Protein AF-L8G282-F1 (afdb_monomer_lite)

Foldseek 3Di:
DDDDDAWDKDKDWDDDDPDPPPPPPPPDDDCPPLAWAWPDKTKMWMFTDQAFHPVCVPPPVPPRDGPVVWWDPVQRDIDIKMKIKTFFWADWLDDDDDPPPRQWTFGIKIFIPWQNGDDPNGTDDPVVDVPPCVQSRQAGIEGDHTDDPVRNPDDGSPPPVVDDRHGYYYDD

Organism: Pseudogymnoascus destructans (strain ATCC MYA-4855 / 20631-21) (NCBI:txid658429)

Radius of gyration: 18.11 Å; chains: 1; bounding box: 53×32×44 Å

Structure (mmCIF, N/CA/C/O backbone):
data_AF-L8G282-F1
#
_entry.id   AF-L8G282-F1
#
loop_
_atom_site.group_PDB
_atom_site.id
_atom_site.type_symbol
_atom_site.label_atom_id
_atom_site.label_alt_id
_atom_site.label_comp_id
_atom_site.label_asym_id
_atom_site.label_entity_id
_atom_site.label_seq_id
_atom_site.pdbx_PDB_ins_code
_atom_site.Cartn_x
_atom_site.Cartn_y
_atom_site.Cartn_z
_atom_site.occupancy
_atom_site.B_iso_or_equiv
_atom_site.auth_seq_id
_atom_site.auth_comp_id
_atom_site.auth_asym_id
_atom_site.auth_atom_id
_atom_site.pdbx_PDB_model_num
ATOM 1 N N . MET A 1 1 ? 20.788 -12.982 4.058 1.00 40.53 1 MET A N 1
ATOM 2 C CA . MET A 1 1 ? 21.069 -11.788 3.235 1.00 40.53 1 MET A CA 1
ATOM 3 C C . MET A 1 1 ? 19.767 -11.009 3.184 1.00 40.53 1 MET A C 1
ATOM 5 O O . MET A 1 1 ? 18.770 -11.589 2.780 1.00 40.53 1 MET A O 1
ATOM 9 N N . THR A 1 2 ? 19.719 -9.799 3.739 1.00 43.56 2 THR A N 1
ATOM 10 C CA . THR A 1 2 ? 18.477 -9.010 3.817 1.00 43.56 2 THR A CA 1
ATOM 11 C C . THR A 1 2 ? 18.363 -8.185 2.546 1.00 43.56 2 THR A C 1
ATOM 13 O O . THR A 1 2 ? 19.198 -7.314 2.315 1.00 43.56 2 THR A O 1
ATOM 16 N N . TYR A 1 3 ? 17.369 -8.474 1.712 1.00 48.69 3 TYR A N 1
ATOM 17 C CA . TYR A 1 3 ? 17.106 -7.693 0.508 1.00 48.69 3 TYR A CA 1
ATOM 18 C C . TYR A 1 3 ? 16.217 -6.510 0.894 1.00 48.69 3 TYR A C 1
ATOM 20 O O . TYR A 1 3 ? 15.150 -6.681 1.478 1.00 48.69 3 TYR A O 1
ATOM 28 N N . ILE A 1 4 ? 16.695 -5.294 0.635 1.00 55.78 4 ILE A N 1
ATOM 29 C CA . ILE A 1 4 ? 15.936 -4.065 0.871 1.00 55.78 4 ILE A CA 1
ATOM 30 C C . ILE A 1 4 ? 15.401 -3.608 -0.480 1.00 55.78 4 ILE A C 1
ATOM 32 O O . ILE A 1 4 ? 16.186 -3.295 -1.374 1.00 55.78 4 ILE A O 1
ATOM 36 N N . PHE A 1 5 ? 14.077 -3.555 -0.615 1.00 60.75 5 PHE A N 1
ATOM 37 C CA . PHE A 1 5 ? 13.425 -2.934 -1.760 1.00 60.75 5 PHE A CA 1
ATOM 38 C C . PHE A 1 5 ? 13.080 -1.493 -1.396 1.00 60.75 5 PHE A C 1
ATOM 40 O O . PHE A 1 5 ? 12.243 -1.241 -0.528 1.00 60.75 5 PHE A O 1
ATOM 47 N N . ALA A 1 6 ? 13.748 -0.539 -2.030 1.00 68.44 6 ALA A N 1
ATOM 48 C CA . ALA A 1 6 ? 13.459 0.873 -1.861 1.00 68.44 6 ALA A CA 1
ATOM 49 C C . ALA A 1 6 ? 13.284 1.487 -3.240 1.00 68.44 6 ALA A C 1
ATOM 51 O O . ALA A 1 6 ? 14.101 1.258 -4.125 1.00 68.44 6 ALA A O 1
ATOM 52 N N . VAL A 1 7 ? 12.229 2.278 -3.406 1.00 74.38 7 VAL A N 1
ATOM 53 C CA . VAL A 1 7 ? 11.901 2.922 -4.676 1.00 74.38 7 VAL A CA 1
ATOM 54 C C . VAL A 1 7 ? 11.513 4.369 -4.436 1.00 74.38 7 VAL A C 1
ATOM 56 O O . VAL A 1 7 ? 10.903 4.700 -3.420 1.00 74.38 7 VAL A O 1
ATOM 59 N N . ASN A 1 8 ? 11.844 5.228 -5.394 1.00 81.44 8 ASN A N 1
ATOM 60 C CA . ASN A 1 8 ? 11.189 6.520 -5.516 1.00 81.44 8 ASN A CA 1
ATOM 61 C C . ASN A 1 8 ? 9.900 6.303 -6.317 1.00 81.44 8 ASN A C 1
ATOM 63 O O . ASN A 1 8 ? 9.907 5.592 -7.325 1.00 81.44 8 ASN A O 1
ATOM 67 N N . LEU A 1 9 ? 8.800 6.900 -5.868 1.00 85.88 9 LEU A N 1
ATOM 68 C CA . LEU A 1 9 ? 7.508 6.801 -6.536 1.00 85.88 9 LEU A CA 1
ATOM 69 C C . LEU A 1 9 ? 6.873 8.179 -6.667 1.00 85.88 9 LEU A C 1
ATOM 71 O O . LEU A 1 9 ? 6.949 9.006 -5.759 1.00 85.88 9 LEU A O 1
ATOM 75 N N . GLU A 1 10 ? 6.224 8.390 -7.800 1.00 90.00 10 GLU A N 1
ATOM 76 C CA . GLU A 1 10 ? 5.350 9.522 -8.057 1.00 90.00 10 GLU A CA 1
ATOM 77 C C . GLU A 1 10 ? 3.908 9.035 -7.989 1.00 90.00 10 GLU A C 1
ATOM 79 O O . GLU A 1 10 ? 3.587 7.932 -8.438 1.00 90.00 10 GLU A O 1
ATOM 84 N N . TRP A 1 11 ? 3.032 9.846 -7.405 1.00 90.56 11 TRP A N 1
ATOM 85 C CA . TRP A 1 11 ? 1.621 9.512 -7.312 1.00 90.56 11 TRP A CA 1
ATOM 86 C C . TRP A 1 11 ? 0.746 10.748 -7.465 1.00 90.56 11 TRP A C 1
ATOM 88 O O . TRP A 1 11 ? 1.137 11.862 -7.114 1.00 90.56 11 TRP A O 1
ATOM 98 N N . LYS A 1 12 ? -0.469 10.538 -7.967 1.00 91.88 12 LYS A N 1
ATOM 99 C CA . LYS A 1 12 ? -1.521 11.558 -7.997 1.00 91.88 12 LYS A CA 1
ATOM 100 C C . LYS A 1 12 ? -2.879 10.926 -7.732 1.00 91.88 12 LYS A C 1
ATOM 102 O O . LYS A 1 12 ? -3.123 9.778 -8.110 1.00 91.88 12 LYS A O 1
ATOM 107 N N . SER A 1 13 ? -3.767 11.682 -7.096 1.00 89.75 13 SER A N 1
ATOM 108 C CA . SER A 1 13 ? -5.169 11.298 -6.995 1.00 89.75 13 SER A CA 1
ATOM 109 C C . SER A 1 13 ? -5.907 11.643 -8.286 1.00 89.75 13 SER A C 1
ATOM 111 O O . SER A 1 13 ? -5.644 12.660 -8.930 1.00 89.75 13 SER A O 1
ATOM 113 N N . ILE A 1 14 ? -6.840 10.780 -8.667 1.00 88.69 14 ILE A N 1
ATOM 114 C CA . ILE A 1 14 ? -7.712 10.976 -9.822 1.00 88.69 14 ILE A CA 1
ATOM 115 C C . ILE A 1 14 ? -9.125 11.176 -9.285 1.00 88.69 14 ILE A C 1
ATOM 117 O O . ILE A 1 14 ? -9.520 10.457 -8.358 1.00 88.69 14 ILE A O 1
ATOM 121 N N . PRO A 1 15 ? -9.904 12.123 -9.839 1.00 81.00 15 PRO A N 1
ATOM 122 C CA . PRO A 1 15 ? -11.303 12.264 -9.477 1.00 81.00 15 PRO A CA 1
ATOM 123 C C . PRO A 1 15 ? -12.019 10.920 -9.611 1.00 81.00 15 PRO A C 1
ATOM 125 O O . PRO A 1 15 ? -11.912 10.248 -10.640 1.00 81.00 15 PRO A O 1
ATOM 128 N N . LEU A 1 16 ? -12.755 10.521 -8.575 1.00 69.69 16 LEU A N 1
ATOM 129 C CA . LEU A 1 16 ? -13.708 9.436 -8.747 1.00 69.69 16 LEU A CA 1
ATOM 130 C C . LEU A 1 16 ? -14.750 9.902 -9.775 1.00 69.69 16 LEU A C 1
ATOM 132 O O . LEU A 1 16 ? -15.161 11.070 -9.723 1.00 69.69 16 LEU A O 1
ATOM 136 N N . PRO A 1 17 ? -15.194 9.027 -10.697 1.00 68.00 17 PRO A N 1
ATOM 137 C CA . PRO A 1 17 ? -16.413 9.291 -11.444 1.00 68.00 17 PRO A CA 1
ATOM 138 C C . PRO A 1 17 ? -17.484 9.698 -10.434 1.00 68.00 17 PRO A C 1
ATOM 140 O O . PRO A 1 17 ? -17.604 9.049 -9.392 1.00 68.00 17 PRO A O 1
ATOM 143 N N . LYS A 1 18 ? -18.198 10.800 -10.690 1.00 55.81 18 LYS A N 1
ATOM 144 C CA . LYS A 1 18 ? -19.299 11.225 -9.823 1.00 55.81 18 LYS A CA 1
ATOM 145 C C . LYS A 1 18 ? -20.312 10.082 -9.791 1.00 55.81 18 LYS A C 1
ATOM 147 O O . LYS A 1 18 ? -21.035 9.877 -10.757 1.00 55.81 18 LYS A O 1
ATOM 152 N N . SER A 1 19 ? -20.283 9.299 -8.721 1.00 51.88 19 SER A N 1
ATOM 153 C CA . SER A 1 19 ? -21.377 8.410 -8.376 1.00 51.88 19 SER A CA 1
ATOM 154 C C . SER A 1 19 ? -22.467 9.297 -7.791 1.00 51.88 19 SER A C 1
ATOM 156 O O . SER A 1 19 ? -22.182 10.083 -6.887 1.00 51.88 19 SER A O 1
ATOM 158 N N . ASP A 1 20 ? -23.690 9.184 -8.302 1.00 47.22 20 ASP A N 1
ATOM 159 C CA . ASP A 1 20 ? -24.880 9.838 -7.740 1.00 47.22 20 ASP A CA 1
ATOM 160 C C . ASP A 1 20 ? -25.283 9.259 -6.368 1.00 47.22 20 ASP A C 1
ATOM 162 O O . ASP A 1 20 ? -26.288 9.659 -5.781 1.00 47.22 20 ASP A O 1
ATOM 166 N N . GLU A 1 21 ? -24.497 8.340 -5.806 1.00 45.12 21 GLU A N 1
ATOM 167 C CA . GLU A 1 21 ? -24.637 7.942 -4.413 1.00 45.12 21 GLU A CA 1
ATOM 168 C C . GLU A 1 21 ? -23.992 8.999 -3.521 1.00 45.12 21 GLU A C 1
ATOM 170 O O . GLU A 1 21 ? -22.772 9.061 -3.343 1.00 45.12 21 GLU A O 1
ATOM 175 N N . ALA A 1 22 ? -24.864 9.850 -2.982 1.00 40.06 22 ALA A N 1
ATOM 176 C CA . ALA A 1 22 ? -24.599 10.709 -1.848 1.00 40.06 22 ALA A CA 1
ATOM 177 C C . ALA A 1 22 ? -23.653 10.004 -0.868 1.00 40.06 22 ALA A C 1
ATOM 179 O O . ALA A 1 22 ? -23.977 8.960 -0.302 1.00 40.06 22 ALA A O 1
ATOM 180 N N . ILE A 1 23 ? -22.474 10.593 -0.675 1.00 43.56 23 ILE A N 1
ATOM 181 C CA . ILE A 1 23 ? -21.641 10.310 0.485 1.00 43.56 23 ILE A CA 1
ATOM 182 C C . ILE A 1 23 ? -22.519 10.696 1.670 1.00 43.56 23 ILE A C 1
ATOM 184 O O . ILE A 1 23 ? -22.641 11.880 1.985 1.00 43.56 23 ILE A O 1
ATOM 188 N N . GLU A 1 24 ? -23.196 9.713 2.267 1.00 40.16 24 GLU A N 1
ATOM 189 C CA . GLU A 1 24 ? -23.780 9.875 3.585 1.00 40.16 24 GLU A CA 1
ATOM 190 C C . GLU A 1 24 ? -22.645 10.375 4.464 1.00 40.16 24 GLU A C 1
ATOM 192 O O . GLU A 1 24 ? -21.644 9.692 4.701 1.00 40.16 24 GLU A O 1
ATOM 197 N N . THR A 1 25 ? -22.775 11.642 4.845 1.00 38.97 25 THR A N 1
ATOM 198 C CA . THR A 1 25 ? -21.984 12.311 5.857 1.00 38.97 25 THR A CA 1
ATOM 199 C C . THR A 1 25 ? -21.751 11.297 6.960 1.00 38.97 25 THR A C 1
ATOM 201 O O . THR A 1 25 ? -22.718 10.790 7.526 1.00 38.97 25 THR A O 1
ATOM 204 N N . ALA A 1 26 ? -20.487 10.945 7.200 1.00 43.03 26 ALA A N 1
ATOM 205 C CA . ALA A 1 26 ? -20.099 9.987 8.220 1.00 43.03 26 ALA A CA 1
ATOM 206 C C . ALA A 1 26 ? -20.482 10.551 9.594 1.00 43.03 26 ALA A C 1
ATOM 208 O O . ALA A 1 26 ? -19.663 11.137 10.302 1.00 43.03 26 ALA A O 1
ATOM 209 N N . GLU A 1 27 ? -21.756 10.405 9.951 1.00 38.62 27 GLU A N 1
ATOM 210 C CA . GLU A 1 27 ? -22.241 10.610 11.291 1.00 38.62 27 GLU A CA 1
ATOM 211 C C . GLU A 1 27 ? -21.516 9.619 12.185 1.00 38.62 27 GLU A C 1
ATOM 213 O O . GLU A 1 27 ? -21.452 8.408 11.956 1.00 38.62 27 GLU A O 1
ATOM 218 N N . THR A 1 28 ? -20.932 10.200 13.215 1.00 48.88 28 THR A N 1
ATOM 219 C CA . THR A 1 28 ? -20.280 9.598 14.358 1.00 48.88 28 THR A CA 1
ATOM 220 C C . THR A 1 28 ? -21.137 8.471 14.947 1.00 48.88 28 THR A C 1
ATOM 222 O O . THR A 1 28 ? -21.910 8.680 15.876 1.00 48.88 28 THR A O 1
ATOM 225 N N . LYS A 1 29 ? -20.991 7.243 14.447 1.00 40.28 29 LYS A N 1
ATOM 226 C CA . LYS A 1 29 ? -21.443 6.038 15.147 1.00 40.28 29 LYS A CA 1
ATOM 227 C C . LYS A 1 29 ? -20.248 5.148 15.414 1.00 40.28 29 LYS A C 1
ATOM 229 O O . LYS A 1 29 ? -19.710 4.483 14.534 1.00 40.28 29 LYS A O 1
ATOM 234 N N . THR A 1 30 ? -19.842 5.191 16.676 1.00 43.38 30 THR A N 1
ATOM 235 C CA . THR A 1 30 ? -19.060 4.183 17.384 1.00 43.38 30 THR A CA 1
ATOM 236 C C . THR A 1 30 ? -19.323 2.804 16.780 1.00 43.38 30 THR A C 1
ATOM 238 O O . THR A 1 30 ? -20.460 2.333 16.774 1.00 43.38 30 THR A O 1
ATOM 241 N N . THR A 1 31 ? -18.287 2.175 16.228 1.00 48.22 31 THR A N 1
ATOM 242 C CA . THR A 1 31 ? -18.352 0.854 15.597 1.00 48.22 31 THR A CA 1
ATOM 243 C C . THR A 1 31 ? -18.662 -0.214 16.648 1.00 48.22 31 THR A C 1
ATOM 245 O O . THR A 1 31 ? -17.778 -0.867 17.189 1.00 48.22 31 THR A O 1
ATOM 248 N N . ALA A 1 32 ? -19.951 -0.407 16.933 1.00 51.97 32 ALA A N 1
ATOM 249 C CA . ALA A 1 32 ? -20.452 -1.421 17.861 1.00 51.97 32 ALA A CA 1
ATOM 250 C C . ALA A 1 32 ? -20.311 -2.867 17.331 1.00 51.97 32 ALA A C 1
ATOM 252 O O . ALA A 1 32 ? -20.492 -3.810 18.0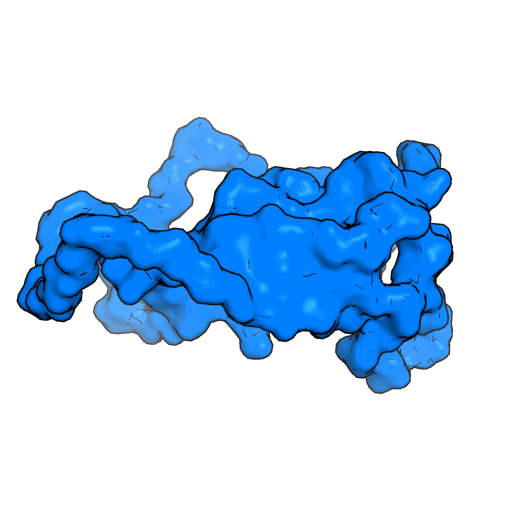91 1.00 51.97 32 ALA A O 1
ATOM 253 N N . ASN A 1 33 ? -19.943 -3.060 16.056 1.00 57.38 33 ASN A N 1
ATOM 254 C CA . ASN A 1 33 ? -19.987 -4.369 15.384 1.00 57.38 33 ASN A CA 1
ATOM 255 C C . ASN A 1 33 ? -18.614 -4.955 15.000 1.00 57.38 33 ASN A C 1
ATOM 257 O O . ASN A 1 33 ? -18.550 -5.843 14.154 1.00 57.38 33 ASN A O 1
ATOM 261 N N . GLY A 1 34 ? -17.506 -4.456 15.561 1.00 70.88 34 GLY A N 1
ATOM 262 C CA . GLY A 1 34 ? -16.169 -5.026 15.315 1.00 70.88 34 GLY A CA 1
ATOM 263 C C . GLY A 1 34 ? -15.645 -4.894 13.875 1.00 70.88 34 GLY A C 1
ATOM 264 O O . GLY A 1 34 ? -14.623 -5.490 13.550 1.00 70.88 34 GLY A O 1
ATOM 265 N N . LYS A 1 35 ? -16.318 -4.118 13.016 1.00 81.75 35 LYS A N 1
ATOM 266 C CA . LYS A 1 35 ? -15.893 -3.838 11.638 1.00 81.75 35 LYS A CA 1
ATOM 267 C C . LYS A 1 35 ? -15.148 -2.499 11.544 1.00 81.75 35 LYS A C 1
ATOM 269 O O . LYS A 1 35 ? -15.497 -1.576 12.288 1.00 81.75 35 LYS A O 1
ATOM 274 N N . PRO A 1 36 ? -14.179 -2.363 10.621 1.00 88.94 36 PRO A N 1
ATOM 275 C CA . PRO A 1 36 ? -13.550 -1.082 10.311 1.00 88.94 36 PRO A CA 1
ATOM 276 C C . PRO A 1 36 ? -14.553 -0.026 9.834 1.00 88.94 36 PRO A C 1
ATOM 278 O O . PRO A 1 36 ? -15.521 -0.338 9.141 1.00 88.94 36 PRO A O 1
ATOM 281 N N . GLN A 1 37 ? -14.299 1.235 10.177 1.00 91.62 37 GLN A N 1
ATOM 282 C CA . GLN A 1 37 ? -15.039 2.384 9.664 1.00 91.62 37 GLN A CA 1
ATOM 283 C C . GLN A 1 37 ? -14.402 2.856 8.353 1.00 91.62 37 GLN A C 1
ATOM 285 O O . GLN A 1 37 ? -13.248 3.285 8.355 1.00 91.62 37 GLN A O 1
ATOM 290 N N . LEU A 1 38 ? -15.152 2.839 7.250 1.00 92.81 38 LEU A N 1
ATOM 291 C CA . LEU A 1 38 ? -14.712 3.436 5.988 1.00 92.81 38 LEU A CA 1
ATOM 292 C C . LEU A 1 38 ? -14.713 4.967 6.114 1.00 92.81 38 LEU A C 1
ATOM 294 O O . LEU A 1 38 ? -15.747 5.566 6.400 1.00 92.81 38 LEU A O 1
ATOM 298 N N . LEU A 1 39 ? -13.555 5.594 5.912 1.00 92.38 39 LEU A N 1
ATOM 299 C CA . LEU A 1 39 ? -13.403 7.053 5.893 1.00 92.38 39 LEU A CA 1
ATOM 300 C C . LEU A 1 39 ? -13.540 7.631 4.481 1.00 92.38 39 LEU A C 1
ATOM 302 O O . LEU A 1 39 ? -13.897 8.794 4.325 1.00 92.38 39 LEU A O 1
ATOM 306 N N . GLY A 1 40 ? -13.242 6.833 3.456 1.00 90.56 40 GLY A N 1
ATOM 307 C CA . GLY A 1 40 ? -13.367 7.241 2.063 1.00 90.56 40 GLY A CA 1
ATOM 308 C C . GLY A 1 40 ? -12.656 6.293 1.106 1.00 90.56 40 GLY A C 1
ATOM 309 O O . GLY A 1 40 ? -12.009 5.329 1.520 1.00 90.56 40 GLY A O 1
ATOM 310 N N . LYS A 1 41 ? -12.773 6.588 -0.188 1.00 92.75 41 LYS A N 1
ATOM 311 C CA . LYS A 1 41 ? -12.059 5.904 -1.269 1.00 92.75 41 LYS A CA 1
ATOM 312 C C . LYS A 1 41 ? -11.358 6.933 -2.142 1.00 92.75 41 LYS A C 1
ATOM 314 O O . LYS A 1 41 ? -11.882 8.026 -2.346 1.00 92.75 41 LYS A O 1
ATOM 319 N N . LEU A 1 42 ? -10.200 6.569 -2.673 1.00 91.31 42 LEU A N 1
ATOM 320 C CA . LEU A 1 42 ? -9.476 7.369 -3.649 1.00 91.31 42 LEU A CA 1
ATOM 321 C C . LEU A 1 42 ? -9.001 6.506 -4.811 1.00 91.31 42 LEU A C 1
ATOM 323 O O . LEU A 1 42 ? -8.640 5.345 -4.626 1.00 91.31 42 LEU A O 1
ATOM 327 N N . ASN A 1 43 ? -8.970 7.103 -5.998 1.00 93.38 43 ASN A N 1
ATOM 328 C CA . ASN A 1 43 ? -8.278 6.536 -7.142 1.00 93.38 43 ASN A CA 1
ATOM 329 C C . ASN A 1 43 ? -6.883 7.150 -7.216 1.00 93.38 43 ASN A C 1
ATOM 331 O O . ASN A 1 43 ? -6.736 8.369 -7.116 1.00 93.38 43 ASN A O 1
ATOM 335 N N . LEU A 1 44 ? -5.873 6.307 -7.373 1.00 93.00 44 LEU A N 1
ATOM 336 C CA . LEU A 1 44 ? -4.469 6.684 -7.432 1.00 93.00 44 LEU A CA 1
ATOM 337 C C . LEU A 1 44 ? -3.880 6.253 -8.765 1.00 93.00 44 LEU A C 1
ATOM 339 O O . LEU A 1 44 ? -4.086 5.123 -9.191 1.00 93.00 44 LEU A O 1
ATOM 343 N N . GLU A 1 45 ? -3.095 7.121 -9.385 1.00 94.44 45 GLU A N 1
ATOM 344 C CA . GLU A 1 45 ? -2.098 6.717 -10.373 1.00 94.44 45 GLU A CA 1
ATOM 345 C C . GLU A 1 45 ? -0.734 6.744 -9.696 1.00 94.44 45 GLU A C 1
ATOM 347 O O . GLU A 1 45 ? -0.381 7.758 -9.093 1.00 94.44 45 GLU A O 1
ATOM 352 N N . ILE A 1 46 ? 0.000 5.634 -9.768 1.00 92.06 46 ILE A N 1
ATOM 353 C CA . ILE A 1 46 ? 1.341 5.493 -9.195 1.00 92.06 46 ILE A CA 1
ATOM 354 C C . ILE A 1 46 ? 2.310 5.098 -10.305 1.00 92.06 46 ILE A C 1
ATOM 356 O O . ILE A 1 46 ? 2.039 4.175 -11.081 1.00 92.06 46 ILE A O 1
ATOM 360 N N . THR A 1 47 ? 3.456 5.767 -10.331 1.00 91.31 47 THR A N 1
ATOM 361 C CA . THR A 1 47 ? 4.555 5.517 -11.263 1.00 91.31 47 THR A CA 1
ATOM 362 C C . THR A 1 47 ? 5.841 5.355 -10.468 1.00 91.31 47 THR A C 1
ATOM 364 O O . THR A 1 47 ? 6.167 6.184 -9.618 1.00 91.31 47 THR A O 1
ATOM 367 N N . LEU A 1 48 ? 6.575 4.272 -10.720 1.00 87.38 48 LEU A N 1
ATOM 368 C CA . LEU A 1 48 ? 7.895 4.079 -10.125 1.00 87.38 48 LEU A CA 1
ATOM 369 C C . LEU A 1 48 ? 8.936 4.870 -10.910 1.00 87.38 48 LEU A C 1
ATOM 371 O O . LEU A 1 48 ? 8.890 4.921 -12.136 1.00 87.38 48 LEU A O 1
ATOM 375 N N . ASN A 1 49 ? 9.893 5.452 -10.200 1.00 84.25 49 ASN A N 1
ATOM 376 C CA . ASN A 1 49 ? 11.020 6.145 -10.801 1.00 84.25 49 ASN A CA 1
ATOM 377 C C . ASN A 1 49 ? 12.230 5.196 -10.886 1.00 84.25 49 ASN A C 1
ATOM 379 O O . ASN A 1 49 ? 12.426 4.321 -10.037 1.00 84.25 49 ASN A O 1
ATOM 383 N N . THR A 1 50 ? 13.044 5.365 -11.921 1.00 80.19 50 THR A N 1
ATOM 384 C CA . THR A 1 50 ? 14.225 4.539 -12.188 1.00 80.19 50 THR A CA 1
ATOM 385 C C . THR A 1 50 ? 15.432 4.887 -11.314 1.00 80.19 50 THR A C 1
ATOM 387 O O . THR A 1 50 ? 16.333 4.063 -11.141 1.00 80.19 50 THR A O 1
ATOM 390 N N . SER A 1 51 ? 15.433 6.083 -10.722 1.00 76.19 51 SER A N 1
ATOM 391 C CA . SER A 1 51 ? 16.493 6.581 -9.844 1.00 76.19 51 SER A CA 1
ATOM 392 C C . SER A 1 51 ? 16.697 5.732 -8.588 1.00 76.19 51 SER A C 1
ATOM 394 O O . SER A 1 51 ? 15.804 5.031 -8.107 1.00 76.19 51 SER A O 1
ATOM 396 N N . VAL A 1 52 ? 17.902 5.837 -8.026 1.00 73.38 52 VAL A N 1
ATOM 397 C CA . VAL A 1 52 ? 18.229 5.294 -6.705 1.00 73.38 52 VAL A CA 1
ATOM 398 C C . VAL A 1 52 ? 17.280 5.890 -5.668 1.00 73.38 52 VAL A C 1
ATOM 400 O O . VAL A 1 52 ? 17.138 7.110 -5.581 1.00 73.38 52 VAL A O 1
ATOM 403 N N . ALA A 1 53 ? 16.664 5.032 -4.854 1.00 73.31 53 ALA A N 1
ATOM 404 C CA . ALA A 1 53 ? 15.779 5.473 -3.787 1.00 73.31 53 ALA A CA 1
ATOM 405 C C . ALA A 1 53 ? 16.481 6.428 -2.817 1.00 73.31 53 ALA A C 1
ATOM 407 O O . ALA A 1 53 ? 17.515 6.098 -2.230 1.00 73.31 53 ALA A O 1
ATOM 408 N N . ASN A 1 54 ? 15.869 7.591 -2.593 1.00 71.44 54 ASN A N 1
ATOM 409 C CA . ASN A 1 54 ? 16.431 8.645 -1.744 1.00 71.44 54 ASN A CA 1
ATOM 410 C C . ASN A 1 54 ? 16.649 8.182 -0.294 1.00 71.44 54 ASN A C 1
ATOM 412 O O . ASN A 1 54 ? 17.496 8.721 0.409 1.00 71.44 54 ASN A O 1
ATOM 416 N N . SER A 1 55 ? 15.907 7.169 0.158 1.00 68.06 55 SER A N 1
ATOM 417 C CA . SER A 1 55 ? 16.032 6.594 1.500 1.00 68.06 55 SER A CA 1
ATOM 418 C C . SER A 1 55 ? 17.311 5.774 1.712 1.00 68.06 55 SER A C 1
ATOM 420 O O . SER A 1 55 ? 17.711 5.576 2.858 1.00 68.06 55 SER A O 1
ATOM 422 N N . LEU A 1 56 ? 17.975 5.313 0.644 1.00 65.06 56 LEU A N 1
ATOM 423 C CA . LEU A 1 56 ? 19.179 4.474 0.736 1.00 65.06 56 LEU A CA 1
ATOM 424 C C . LEU A 1 56 ? 20.490 5.260 0.639 1.00 65.06 56 LEU A C 1
ATOM 426 O O . LEU A 1 56 ? 21.527 4.779 1.098 1.00 65.06 56 LEU A O 1
ATOM 430 N N . THR A 1 57 ? 20.452 6.474 0.088 1.00 62.97 57 THR A N 1
ATOM 431 C CA . THR A 1 57 ? 21.648 7.264 -0.251 1.00 62.97 57 THR A CA 1
ATOM 432 C C . THR A 1 57 ? 22.473 7.704 0.965 1.00 62.97 57 THR A C 1
ATOM 434 O O . THR A 1 57 ? 23.658 7.986 0.814 1.00 62.97 57 THR A O 1
ATOM 437 N N . GLY A 1 58 ? 21.894 7.719 2.173 1.00 60.81 58 GLY A N 1
ATOM 438 C CA . GLY A 1 58 ? 22.596 8.087 3.413 1.00 60.81 58 GLY A CA 1
ATOM 439 C C . GLY A 1 58 ? 23.061 6.920 4.295 1.00 60.81 58 GLY A C 1
ATOM 440 O O . GLY A 1 58 ? 23.906 7.123 5.160 1.00 60.81 58 GLY A O 1
ATOM 441 N N . TRP A 1 59 ? 22.513 5.713 4.112 1.00 57.25 59 TRP A N 1
ATOM 442 C CA . TRP A 1 59 ? 22.709 4.590 5.047 1.00 57.25 59 TRP A CA 1
ATOM 443 C C . TRP A 1 59 ? 23.595 3.480 4.481 1.00 57.25 59 TRP A C 1
ATOM 445 O O . TRP A 1 59 ? 24.254 2.772 5.240 1.00 57.25 59 TRP A O 1
ATOM 455 N N . LEU A 1 60 ? 23.624 3.323 3.156 1.00 60.94 60 LEU A N 1
ATOM 456 C CA . LEU A 1 60 ? 24.342 2.242 2.490 1.00 60.94 60 LEU A CA 1
ATOM 457 C C . LEU A 1 60 ? 25.059 2.769 1.233 1.00 60.94 60 LEU A C 1
ATOM 459 O O . LEU A 1 60 ? 24.583 2.545 0.121 1.00 60.94 60 LEU A O 1
ATOM 463 N N . PRO A 1 61 ? 26.214 3.449 1.373 1.00 56.09 61 PRO A N 1
ATOM 464 C CA . PRO A 1 61 ? 26.907 4.098 0.253 1.00 56.09 61 PRO A CA 1
ATOM 465 C C . PRO A 1 61 ? 27.347 3.131 -0.862 1.00 56.09 61 PRO A C 1
ATOM 467 O O . PRO A 1 61 ? 27.494 3.551 -2.004 1.00 56.09 61 PRO A O 1
ATOM 470 N N . ASN A 1 62 ? 27.488 1.835 -0.557 1.00 56.00 62 ASN A N 1
ATOM 471 C CA . ASN A 1 62 ? 27.867 0.786 -1.516 1.00 56.00 62 ASN A CA 1
ATOM 472 C C . ASN A 1 62 ? 26.680 -0.075 -2.002 1.00 56.00 62 ASN A C 1
ATOM 474 O O . ASN A 1 62 ? 26.887 -1.027 -2.746 1.00 56.00 62 ASN A O 1
ATOM 478 N N . TRP A 1 63 ? 25.450 0.230 -1.571 1.00 58.19 63 TRP A N 1
ATOM 479 C CA . TRP A 1 63 ? 24.216 -0.459 -1.977 1.00 58.19 63 TRP A CA 1
ATOM 480 C C . TRP A 1 63 ? 23.296 0.302 -2.968 1.00 58.19 63 TRP A C 1
ATOM 482 O O . TRP A 1 63 ? 22.213 -0.212 -3.256 1.00 58.19 63 TRP A O 1
ATOM 492 N N . PRO A 1 64 ? 23.612 1.494 -3.525 1.00 58.59 64 PRO A N 1
ATOM 493 C CA . PRO A 1 64 ? 22.661 2.190 -4.384 1.00 58.59 64 PRO A CA 1
ATOM 494 C C . PRO A 1 64 ? 22.703 1.620 -5.808 1.00 58.59 64 PRO A C 1
ATOM 496 O O . PRO A 1 64 ? 23.308 2.198 -6.706 1.00 58.59 64 PRO A O 1
ATOM 499 N N . SER A 1 65 ? 22.055 0.478 -6.032 1.00 63.31 65 SER A N 1
ATOM 500 C CA . SER A 1 65 ? 21.712 0.065 -7.394 1.00 63.31 65 SER A CA 1
ATOM 501 C C . SER A 1 65 ? 20.425 0.780 -7.812 1.00 63.31 65 SER A C 1
ATOM 503 O O . SER A 1 65 ? 19.459 0.761 -7.045 1.00 63.31 65 SER A O 1
ATOM 505 N N . PRO A 1 66 ? 20.382 1.427 -8.990 1.00 64.00 66 PRO A N 1
ATOM 506 C CA . PRO A 1 66 ? 19.142 1.958 -9.545 1.00 64.00 66 PRO A CA 1
ATOM 507 C C . PRO A 1 66 ? 18.071 0.868 -9.623 1.00 64.00 66 PRO A C 1
ATOM 509 O O . PRO A 1 66 ? 18.394 -0.308 -9.812 1.00 64.00 66 PRO A O 1
ATOM 512 N N . ASN A 1 67 ? 16.796 1.250 -9.550 1.00 69.50 67 ASN A N 1
ATOM 513 C CA . ASN A 1 67 ? 15.692 0.288 -9.641 1.00 69.50 67 ASN A CA 1
ATOM 514 C C . ASN A 1 67 ? 15.732 -0.509 -10.950 1.00 69.50 67 ASN A C 1
ATOM 516 O O . ASN A 1 67 ? 15.344 -1.673 -10.973 1.00 69.50 67 ASN A O 1
ATOM 520 N N . GLU A 1 68 ? 16.262 0.087 -12.021 1.00 67.69 68 GLU A N 1
ATOM 521 C CA . GLU A 1 68 ? 16.479 -0.567 -13.316 1.00 67.69 68 GLU A CA 1
ATOM 522 C C . GLU A 1 68 ? 17.393 -1.792 -13.239 1.00 67.69 68 GLU A C 1
ATOM 524 O O . GLU A 1 68 ? 17.392 -2.596 -14.164 1.00 67.69 68 GLU A O 1
ATOM 529 N N . HIS A 1 69 ? 18.184 -1.963 -12.181 1.00 74.50 69 HIS A N 1
ATOM 530 C CA . HIS A 1 69 ? 18.988 -3.169 -12.013 1.00 74.50 69 HIS A CA 1
ATOM 531 C C . HIS A 1 69 ? 18.099 -4.406 -11.808 1.00 74.50 69 HIS A C 1
ATOM 533 O O . HIS A 1 69 ? 18.337 -5.441 -12.421 1.00 74.50 69 HIS A O 1
ATOM 539 N N . TYR A 1 70 ? 17.027 -4.269 -11.021 1.00 73.12 70 TYR A N 1
ATOM 540 C CA . TYR A 1 70 ? 16.138 -5.375 -10.642 1.00 73.12 70 TYR A CA 1
ATOM 541 C C . TYR A 1 70 ? 14.806 -5.376 -11.409 1.00 73.12 70 TYR A C 1
ATOM 543 O O . TYR A 1 70 ? 14.203 -6.430 -11.624 1.00 73.12 70 TYR A O 1
ATOM 551 N N . LEU A 1 71 ? 14.334 -4.198 -11.823 1.00 79.12 71 LEU A N 1
ATOM 552 C CA . LEU A 1 71 ? 13.017 -4.005 -12.423 1.00 79.12 71 LEU A CA 1
ATOM 553 C C . LEU A 1 71 ? 13.078 -3.878 -13.944 1.00 79.12 71 LEU A C 1
ATOM 555 O O . LEU A 1 71 ? 13.969 -3.235 -14.503 1.00 79.12 71 LEU A O 1
ATOM 559 N N . SER A 1 72 ? 12.097 -4.477 -14.615 1.00 83.81 72 SER A N 1
ATOM 560 C CA . SER A 1 72 ? 11.888 -4.360 -16.058 1.00 83.81 72 SER A CA 1
ATOM 561 C C . SER A 1 72 ? 11.182 -3.046 -16.399 1.00 83.81 72 SER A C 1
ATOM 563 O O . SER A 1 72 ? 10.586 -2.395 -15.539 1.00 83.81 72 SER A O 1
ATOM 565 N N . GLU A 1 73 ? 11.180 -2.670 -17.680 1.00 85.38 73 GLU A N 1
ATOM 566 C CA . GLU A 1 73 ? 10.437 -1.494 -18.161 1.00 85.38 73 GLU A CA 1
ATOM 567 C C . GLU A 1 73 ? 8.944 -1.535 -17.793 1.00 85.38 73 GLU A C 1
ATOM 569 O O . GLU A 1 73 ? 8.315 -0.493 -17.612 1.00 85.38 73 GLU A O 1
ATOM 574 N N . ALA A 1 74 ? 8.368 -2.732 -17.633 1.00 84.75 74 ALA A N 1
ATOM 575 C CA . ALA A 1 74 ? 6.969 -2.893 -17.259 1.00 84.75 74 ALA A CA 1
ATOM 576 C C . ALA A 1 74 ? 6.665 -2.361 -15.847 1.00 84.75 74 ALA A C 1
ATOM 578 O O . ALA A 1 74 ? 5.577 -1.830 -15.627 1.00 84.75 74 ALA A O 1
ATOM 579 N N . ALA A 1 75 ? 7.616 -2.438 -14.908 1.00 84.06 75 ALA A N 1
ATOM 580 C CA . ALA A 1 75 ? 7.432 -1.944 -13.540 1.00 84.06 75 ALA A CA 1
ATOM 581 C C . ALA A 1 75 ? 7.347 -0.413 -13.448 1.00 84.06 75 ALA A C 1
ATOM 583 O O . ALA A 1 75 ? 6.744 0.114 -12.513 1.00 84.06 75 ALA A O 1
ATOM 584 N N . PHE A 1 76 ? 7.941 0.293 -14.413 1.00 87.19 76 PHE A N 1
ATOM 585 C CA . PHE A 1 76 ? 7.970 1.757 -14.462 1.00 87.19 76 PHE A CA 1
ATOM 586 C C . PHE A 1 76 ? 6.753 2.355 -15.172 1.00 87.19 76 PHE A C 1
ATOM 588 O O . PHE A 1 76 ? 6.597 3.574 -15.223 1.00 87.19 76 PHE A O 1
ATOM 595 N N . ARG A 1 77 ? 5.855 1.520 -15.705 1.00 90.31 77 ARG A N 1
ATOM 596 C CA . ARG A 1 77 ? 4.594 1.998 -16.272 1.00 90.31 77 ARG A CA 1
ATOM 597 C C . ARG A 1 77 ? 3.695 2.539 -15.166 1.00 90.31 77 ARG A C 1
ATOM 599 O O . ARG A 1 77 ? 3.561 1.937 -14.100 1.00 90.31 77 ARG A O 1
ATOM 606 N N . THR A 1 78 ? 3.032 3.651 -15.457 1.00 92.25 78 THR A N 1
ATOM 607 C CA . THR A 1 78 ? 1.971 4.190 -14.608 1.00 92.25 78 THR A CA 1
ATOM 608 C C . THR A 1 78 ? 0.862 3.156 -14.444 1.00 92.25 78 THR A C 1
ATOM 610 O O . THR A 1 78 ? 0.367 2.603 -15.428 1.00 92.25 78 THR A O 1
ATOM 613 N N . ARG A 1 79 ? 0.454 2.904 -13.198 1.00 91.56 79 ARG A N 1
ATOM 614 C CA . ARG A 1 79 ? -0.632 1.978 -12.857 1.00 91.56 79 ARG A CA 1
ATOM 615 C C . ARG A 1 79 ? -1.701 2.697 -12.047 1.00 91.56 79 ARG A C 1
ATOM 617 O O . ARG A 1 79 ? -1.383 3.521 -11.192 1.00 91.56 79 ARG A O 1
ATOM 624 N N . SER A 1 80 ? -2.958 2.363 -12.315 1.00 92.94 80 SER A N 1
ATOM 625 C CA . SER A 1 80 ? -4.113 2.931 -11.618 1.00 92.94 80 SER A CA 1
ATOM 626 C C . SER A 1 80 ? -4.621 1.974 -10.547 1.00 92.94 80 SER A C 1
ATOM 628 O O . SER A 1 80 ? -4.735 0.771 -10.787 1.00 92.94 80 SER A O 1
ATOM 630 N N . PHE A 1 81 ? -4.976 2.513 -9.391 1.00 92.44 81 PHE A N 1
ATOM 631 C CA . PHE A 1 81 ? -5.432 1.782 -8.217 1.00 92.44 81 PHE A CA 1
ATOM 632 C C . PHE A 1 81 ? -6.654 2.456 -7.616 1.00 92.44 81 PHE A C 1
ATOM 634 O O . PHE A 1 81 ? -6.810 3.673 -7.714 1.00 92.44 81 PHE A O 1
ATOM 641 N N . THR A 1 82 ? -7.469 1.676 -6.922 1.00 93.88 82 THR A N 1
ATOM 642 C CA . THR A 1 82 ? -8.490 2.192 -6.015 1.00 93.88 82 THR A CA 1
ATOM 643 C C . THR A 1 82 ? -8.107 1.777 -4.606 1.00 93.88 82 THR A C 1
ATOM 645 O O . THR A 1 82 ? -7.923 0.595 -4.334 1.00 93.88 82 THR A O 1
ATOM 648 N N . ALA A 1 83 ? -7.998 2.744 -3.701 1.00 92.25 83 ALA A N 1
ATOM 649 C CA . ALA A 1 83 ? -7.670 2.494 -2.308 1.00 92.25 83 ALA A CA 1
ATOM 650 C C . ALA A 1 83 ? -8.790 2.977 -1.382 1.00 92.25 83 ALA A C 1
ATOM 652 O O . ALA A 1 83 ? -9.321 4.078 -1.545 1.00 92.25 83 ALA A O 1
ATOM 653 N N . ALA A 1 84 ? -9.141 2.158 -0.395 1.00 93.38 84 ALA A N 1
ATOM 654 C CA . ALA A 1 84 ? -10.019 2.527 0.705 1.00 93.38 84 ALA A CA 1
ATOM 655 C C . ALA A 1 84 ? -9.187 3.009 1.899 1.00 93.38 84 ALA A C 1
ATOM 657 O O . ALA A 1 84 ? -8.186 2.388 2.256 1.00 93.38 84 ALA A O 1
ATOM 658 N N . ILE A 1 85 ? -9.618 4.102 2.527 1.00 93.38 85 ILE A N 1
ATOM 659 C CA . ILE A 1 85 ? -9.073 4.572 3.801 1.00 93.38 85 ILE A CA 1
ATOM 660 C C . ILE A 1 85 ? -10.033 4.132 4.894 1.00 93.38 85 ILE A C 1
ATOM 662 O O . ILE A 1 85 ? -11.205 4.507 4.887 1.00 93.38 85 ILE A O 1
ATOM 666 N N . GLU A 1 86 ? -9.533 3.374 5.857 1.00 93.81 86 GLU A N 1
ATOM 667 C CA . GLU A 1 86 ? -10.326 2.837 6.952 1.00 93.81 86 GLU A CA 1
ATOM 668 C C . GLU A 1 86 ? -9.731 3.207 8.307 1.00 93.81 86 GLU A C 1
ATOM 670 O O . GLU A 1 86 ? -8.513 3.280 8.483 1.00 93.81 86 GLU A O 1
ATOM 675 N N . LYS A 1 87 ? -10.609 3.399 9.288 1.00 92.69 87 LYS A N 1
ATOM 676 C CA . LYS A 1 87 ? -10.273 3.593 10.695 1.00 92.69 87 LYS A CA 1
ATOM 677 C C . LYS A 1 87 ? -10.688 2.369 11.498 1.00 92.69 87 LYS A C 1
ATOM 679 O O . LYS A 1 87 ? -11.799 1.865 11.345 1.00 92.69 87 LYS A O 1
ATOM 684 N N . GLY A 1 88 ? -9.818 1.912 12.388 1.00 90.31 88 GLY A N 1
ATOM 685 C CA . GLY A 1 88 ? -10.070 0.708 13.171 1.00 90.31 88 GLY A CA 1
ATOM 686 C C . GLY A 1 88 ? -8.954 0.395 14.154 1.00 90.31 88 GLY A C 1
ATOM 687 O O . GLY A 1 88 ? -8.209 1.279 14.562 1.00 90.31 88 GLY A O 1
ATOM 688 N N . ASN A 1 89 ? -8.870 -0.875 14.539 1.00 88.31 89 ASN A N 1
ATOM 689 C CA . ASN A 1 89 ? -7.803 -1.432 15.362 1.00 88.31 89 ASN A CA 1
ATOM 690 C C . ASN A 1 89 ? -7.161 -2.580 14.581 1.00 88.31 89 ASN A C 1
ATOM 692 O O . ASN A 1 89 ? -7.713 -3.681 14.538 1.00 88.31 89 ASN A O 1
ATOM 696 N N . PHE A 1 90 ? -6.036 -2.302 13.930 1.00 87.31 90 PHE A N 1
ATOM 697 C CA . PHE A 1 90 ? -5.399 -3.212 12.984 1.00 87.31 90 PHE A CA 1
ATOM 698 C C . PHE A 1 90 ? -4.066 -3.743 13.498 1.00 87.31 90 PHE A C 1
ATOM 700 O O . PHE A 1 90 ? -3.372 -3.068 14.259 1.00 87.31 90 PHE A O 1
ATOM 707 N N . ILE A 1 91 ? -3.676 -4.924 13.029 1.00 82.69 91 ILE A N 1
ATOM 708 C CA . ILE A 1 91 ? -2.310 -5.453 13.142 1.00 82.69 91 ILE A CA 1
ATOM 709 C C . ILE A 1 91 ? -1.642 -5.564 11.783 1.00 82.69 91 ILE A C 1
ATOM 711 O O . ILE A 1 91 ? -2.349 -5.772 10.800 1.00 82.69 91 ILE A O 1
ATOM 715 N N . PRO A 1 92 ? -0.306 -5.456 11.708 1.00 75.25 92 PRO A N 1
ATOM 716 C CA . PRO A 1 92 ? 0.412 -5.812 10.498 1.00 75.25 92 PRO A CA 1
ATOM 717 C C . PRO A 1 92 ? 0.151 -7.275 10.150 1.00 75.25 92 PRO A C 1
ATOM 719 O O . PRO A 1 92 ? 0.246 -8.141 11.020 1.00 75.25 92 PRO A O 1
ATOM 722 N N . ASN A 1 93 ? -0.158 -7.542 8.887 1.00 67.00 93 ASN A N 1
ATOM 723 C CA . ASN A 1 93 ? -0.331 -8.906 8.415 1.00 67.00 93 ASN A CA 1
ATOM 724 C C . ASN A 1 93 ? 1.006 -9.569 8.002 1.00 67.00 93 ASN A C 1
ATOM 726 O O . ASN A 1 93 ? 1.094 -10.792 7.986 1.00 67.00 93 ASN A O 1
ATOM 730 N N . LEU A 1 94 ? 2.047 -8.779 7.685 1.00 61.75 94 LEU A N 1
ATOM 731 C CA . LEU A 1 94 ? 3.447 -9.228 7.540 1.00 61.75 94 LEU A CA 1
ATOM 732 C C . LEU A 1 94 ? 4.348 -8.341 8.401 1.00 61.75 94 LEU A C 1
ATOM 734 O O . LEU A 1 94 ? 4.051 -7.168 8.642 1.00 61.75 94 LEU A O 1
ATOM 738 N N . TRP A 1 95 ? 5.471 -8.913 8.829 1.00 56.16 95 TRP A N 1
ATOM 739 C CA . TRP A 1 95 ? 6.530 -8.213 9.545 1.00 56.16 95 TRP A CA 1
ATOM 740 C C . TRP A 1 95 ? 7.733 -8.006 8.628 1.00 56.16 95 TRP A C 1
ATOM 742 O O . TRP A 1 95 ? 8.267 -8.963 8.079 1.00 56.16 95 TRP A O 1
ATOM 752 N N . VAL A 1 96 ? 8.211 -6.766 8.531 1.00 46.56 96 VAL A N 1
ATOM 753 C CA . VAL A 1 96 ? 9.543 -6.450 7.999 1.00 46.56 96 VAL A CA 1
ATOM 754 C C . VAL A 1 96 ? 10.344 -5.837 9.150 1.00 46.56 96 VAL A C 1
ATOM 756 O O . VAL A 1 96 ? 10.140 -4.675 9.498 1.00 46.56 96 VAL A O 1
ATOM 759 N N . GLY A 1 97 ? 11.202 -6.628 9.809 1.00 47.81 97 GLY A N 1
ATOM 760 C CA . GLY A 1 97 ? 12.053 -6.161 10.916 1.00 47.81 97 GLY A CA 1
ATOM 761 C C . GLY A 1 97 ? 12.202 -7.139 12.090 1.00 47.81 97 GLY A C 1
ATOM 762 O O . GLY A 1 97 ? 11.865 -8.312 11.991 1.00 47.81 97 GLY A O 1
ATOM 763 N N . TYR A 1 98 ? 12.747 -6.646 13.209 1.00 40.22 98 TYR A N 1
ATOM 764 C CA . TYR A 1 98 ? 13.090 -7.442 14.397 1.00 40.22 98 TYR A CA 1
ATOM 765 C C . TYR A 1 98 ? 11.840 -7.835 15.212 1.00 40.22 98 TYR A C 1
ATOM 767 O O . TYR A 1 98 ? 11.049 -6.965 15.583 1.00 40.22 98 TYR A O 1
ATOM 775 N N . GLU A 1 99 ? 11.704 -9.125 15.536 1.00 43.22 99 GLU A N 1
ATOM 776 C CA . GLU A 1 99 ? 10.527 -9.791 16.135 1.00 43.22 99 GLU A CA 1
ATOM 777 C C . GLU A 1 99 ? 9.968 -9.162 17.431 1.00 43.22 99 GLU A C 1
ATOM 779 O O . GLU A 1 99 ? 8.828 -9.403 17.797 1.00 43.22 99 GLU A O 1
ATOM 784 N N . GLY A 1 100 ? 10.682 -8.294 18.146 1.00 45.66 100 GLY A N 1
ATOM 785 C CA . GLY A 1 100 ? 10.303 -7.864 19.504 1.00 45.66 100 GLY A CA 1
ATOM 786 C C . GLY A 1 100 ? 9.025 -7.014 19.682 1.00 45.66 100 GLY A C 1
ATOM 787 O O . GLY A 1 100 ? 8.784 -6.543 20.793 1.00 45.66 100 GLY A O 1
ATOM 788 N N . LYS A 1 101 ? 8.211 -6.755 18.644 1.00 50.88 101 LYS A N 1
ATOM 789 C CA . LYS A 1 101 ? 7.093 -5.779 18.677 1.00 50.88 101 LYS A CA 1
ATOM 790 C C . LYS A 1 101 ? 5.697 -6.353 18.389 1.00 50.88 101 LYS A C 1
ATOM 792 O O . LYS A 1 101 ? 4.802 -5.573 18.074 1.00 50.88 101 LYS A O 1
ATOM 797 N N . PHE A 1 102 ? 5.476 -7.654 18.595 1.00 52.28 102 PHE A N 1
ATOM 798 C CA . PHE A 1 102 ? 4.240 -8.440 18.353 1.00 52.28 102 PHE A CA 1
ATOM 799 C C . PHE A 1 102 ? 2.871 -7.879 18.829 1.00 52.28 102 PHE A C 1
ATOM 801 O O . PHE A 1 102 ? 1.852 -8.542 18.668 1.00 52.28 102 PHE A O 1
ATOM 808 N N . LYS A 1 103 ? 2.792 -6.685 19.427 1.00 60.44 103 LYS A N 1
ATOM 809 C CA . LYS A 1 103 ? 1.561 -6.112 20.002 1.00 60.44 103 LYS A CA 1
ATOM 810 C C . LYS A 1 103 ? 1.174 -4.738 19.454 1.00 60.44 103 LYS A C 1
ATOM 812 O O . LYS A 1 103 ? 0.200 -4.159 19.927 1.00 60.44 103 LYS A O 1
ATOM 817 N N . GLN A 1 104 ? 1.918 -4.190 18.492 1.00 78.88 104 GLN A N 1
ATOM 818 C CA . GLN A 1 104 ? 1.589 -2.865 17.968 1.00 78.88 104 GLN A CA 1
ATOM 819 C C . GLN A 1 104 ? 0.289 -2.901 17.169 1.00 78.88 104 GLN A C 1
ATOM 821 O O . GLN A 1 104 ? 0.140 -3.685 16.233 1.00 78.88 104 GLN A O 1
ATOM 826 N N . ARG A 1 105 ? -0.640 -2.024 17.550 1.00 85.25 105 ARG A N 1
ATOM 827 C CA . ARG A 1 105 ? -1.889 -1.811 16.832 1.00 85.25 105 ARG A CA 1
ATOM 828 C C . ARG A 1 105 ? -1.871 -0.476 16.103 1.00 85.25 105 ARG A C 1
ATOM 830 O O . ARG A 1 105 ? -1.237 0.485 16.549 1.00 85.25 105 ARG A O 1
ATOM 837 N N . TRP A 1 106 ? -2.614 -0.419 15.010 1.00 88.94 106 TRP A N 1
ATOM 838 C CA . TRP A 1 106 ? -2.678 0.727 14.116 1.00 88.94 106 TRP A CA 1
ATOM 839 C C . TRP A 1 106 ? -4.117 1.187 13.931 1.00 88.94 106 TRP A C 1
ATOM 841 O O . TRP A 1 106 ? -5.040 0.378 13.868 1.00 88.94 106 TRP A O 1
ATOM 851 N N . GLY A 1 107 ? -4.294 2.504 13.889 1.00 91.31 107 GLY A N 1
ATOM 852 C CA . GLY A 1 107 ? -5.595 3.161 13.878 1.00 91.31 107 GLY A CA 1
ATOM 853 C C . GLY A 1 107 ? -6.160 3.372 12.484 1.00 91.31 107 GLY A C 1
ATOM 854 O O . GLY A 1 107 ? -7.360 3.607 12.338 1.00 91.31 107 GLY A O 1
ATOM 855 N N . LEU A 1 108 ? -5.291 3.340 11.473 1.00 92.12 108 LEU A N 1
ATOM 856 C CA . LEU A 1 108 ? -5.623 3.609 10.084 1.00 92.12 108 LEU A CA 1
ATOM 857 C C . LEU A 1 108 ? -5.062 2.516 9.180 1.00 92.12 108 LEU A C 1
ATOM 859 O O . LEU A 1 108 ? -3.938 2.046 9.376 1.00 92.12 108 LEU A O 1
ATOM 863 N N . ARG A 1 109 ? -5.851 2.162 8.168 1.00 91.06 109 ARG A N 1
ATOM 864 C CA . ARG A 1 109 ? -5.485 1.236 7.102 1.00 91.06 109 ARG A CA 1
ATOM 865 C C . ARG A 1 109 ? -5.782 1.870 5.749 1.00 91.06 109 ARG A C 1
ATOM 867 O O . ARG A 1 109 ? -6.884 2.365 5.530 1.00 91.06 109 ARG A O 1
ATOM 874 N N . LEU A 1 110 ? -4.806 1.816 4.853 1.00 91.25 110 LEU A N 1
ATOM 875 C CA . LEU A 1 110 ? -4.987 2.014 3.422 1.00 91.25 110 LEU A CA 1
ATOM 876 C C . LEU A 1 110 ? -5.047 0.629 2.766 1.00 91.25 110 LEU A C 1
ATOM 878 O O . LEU A 1 110 ? -4.111 -0.157 2.910 1.00 91.25 110 LEU A O 1
ATOM 882 N N . LEU A 1 111 ? -6.156 0.321 2.097 1.00 91.38 111 LEU A N 1
ATOM 883 C CA . LEU A 1 111 ? -6.407 -0.974 1.462 1.00 91.38 111 LEU A CA 1
ATOM 884 C C . LEU A 1 111 ? -6.574 -0.791 -0.046 1.00 91.38 111 LEU A C 1
ATOM 886 O O . LEU A 1 111 ? -7.553 -0.187 -0.480 1.00 91.38 111 LEU A O 1
ATOM 890 N N . PHE A 1 112 ? -5.630 -1.307 -0.825 1.00 91.50 112 PHE A N 1
ATOM 891 C CA . PHE A 1 112 ? -5.653 -1.266 -2.284 1.00 91.50 112 PHE A CA 1
ATOM 892 C C . PHE A 1 112 ? -6.506 -2.395 -2.879 1.00 91.50 112 PHE A C 1
ATOM 894 O O . PHE A 1 112 ? -6.614 -3.477 -2.306 1.00 91.50 112 PHE A O 1
ATOM 901 N N . ASP A 1 113 ? -7.067 -2.155 -4.064 1.00 92.12 113 ASP A N 1
ATOM 902 C CA . ASP A 1 113 ? -7.733 -3.162 -4.899 1.00 92.12 113 ASP A CA 1
ATOM 903 C C . ASP A 1 113 ? -6.767 -4.246 -5.403 1.00 92.12 113 ASP A C 1
ATOM 905 O O . ASP A 1 113 ? -7.159 -5.394 -5.599 1.00 92.12 113 ASP A O 1
ATOM 909 N N . LYS A 1 114 ? -5.500 -3.873 -5.607 1.00 89.31 114 LYS A N 1
ATOM 910 C CA . LYS A 1 114 ? -4.397 -4.740 -6.039 1.00 89.31 114 LYS A CA 1
ATOM 911 C C . LYS A 1 114 ? -3.061 -4.205 -5.524 1.00 89.31 114 LYS A C 1
ATOM 913 O O . LYS A 1 114 ? -2.962 -3.025 -5.194 1.00 89.31 114 LYS A O 1
ATOM 918 N N . SER A 1 115 ? -2.030 -5.049 -5.469 1.00 86.25 115 SER A N 1
ATOM 919 C CA . SER A 1 115 ? -0.742 -4.632 -4.905 1.00 86.25 115 SER A CA 1
ATOM 920 C C . SER A 1 115 ? -0.117 -3.475 -5.698 1.00 86.25 115 SER A C 1
ATOM 922 O O . SER A 1 115 ? -0.031 -3.546 -6.930 1.00 86.25 115 SER A O 1
ATOM 924 N N . PRO A 1 116 ? 0.354 -2.412 -5.018 1.00 85.38 116 PRO A N 1
ATOM 925 C CA . PRO A 1 116 ? 1.092 -1.334 -5.656 1.00 85.38 116 PRO A CA 1
ATOM 926 C C . PRO A 1 116 ? 2.550 -1.712 -5.957 1.00 85.38 116 PRO A C 1
ATOM 928 O O . PRO A 1 116 ? 3.241 -0.951 -6.636 1.00 85.38 116 PRO A O 1
ATOM 931 N N . TYR A 1 117 ? 3.045 -2.873 -5.517 1.00 81.00 117 TYR A N 1
ATOM 932 C CA . TYR A 1 117 ? 4.382 -3.350 -5.878 1.00 81.00 117 TYR A CA 1
ATOM 933 C C . TYR A 1 117 ? 4.417 -3.903 -7.311 1.00 81.00 117 TYR A C 1
ATOM 935 O O . TYR A 1 117 ? 3.373 -4.268 -7.859 1.00 81.00 117 TYR A O 1
ATOM 943 N N . PRO A 1 118 ? 5.582 -3.907 -7.985 1.00 78.00 118 PRO A N 1
ATOM 944 C CA . PRO A 1 118 ? 5.728 -4.557 -9.284 1.00 78.00 118 PRO A CA 1
ATOM 945 C C . PRO A 1 118 ? 5.278 -6.019 -9.235 1.00 78.00 118 PRO A C 1
ATOM 947 O O . PRO A 1 118 ? 5.631 -6.750 -8.315 1.00 78.00 118 PRO A O 1
ATOM 950 N N . THR A 1 119 ? 4.507 -6.440 -10.237 1.00 75.88 119 THR A N 1
ATOM 951 C CA . THR A 1 119 ? 4.168 -7.853 -10.443 1.00 75.88 119 THR A CA 1
ATOM 952 C C . THR A 1 119 ? 5.357 -8.592 -11.058 1.00 75.88 119 THR A C 1
ATOM 954 O O . THR A 1 119 ? 6.351 -7.973 -11.442 1.00 75.88 119 THR A O 1
ATOM 957 N N . ARG A 1 120 ? 5.249 -9.916 -11.220 1.00 71.81 120 ARG A N 1
ATOM 958 C CA . ARG A 1 120 ? 6.295 -10.759 -11.827 1.00 71.81 120 ARG A CA 1
ATOM 959 C C . ARG A 1 120 ? 6.822 -10.238 -13.171 1.00 71.81 120 ARG A C 1
ATOM 961 O O . ARG A 1 120 ? 8.020 -10.294 -13.412 1.00 71.81 120 ARG A O 1
ATOM 968 N N . GLU A 1 121 ? 5.954 -9.699 -14.025 1.00 72.75 121 GLU A N 1
ATOM 969 C CA . GLU A 1 121 ? 6.338 -9.100 -15.319 1.00 72.75 121 GLU A CA 1
ATOM 970 C C . GLU A 1 121 ? 7.239 -7.863 -15.165 1.00 72.75 121 GLU A C 1
ATOM 972 O O . GLU A 1 121 ? 8.001 -7.508 -16.065 1.00 72.75 121 GLU A O 1
ATOM 977 N N . GLY A 1 122 ? 7.162 -7.206 -14.008 1.00 76.44 122 GLY A N 1
ATOM 978 C CA . GLY A 1 122 ? 7.968 -6.058 -13.624 1.00 76.44 122 GLY A CA 1
ATOM 979 C C . GLY A 1 122 ? 9.393 -6.396 -13.174 1.00 76.44 122 GLY A C 1
ATOM 980 O O . GLY A 1 122 ? 10.133 -5.473 -12.852 1.00 76.44 122 GLY A O 1
ATOM 981 N N . LEU A 1 123 ? 9.802 -7.668 -13.137 1.00 77.69 123 LEU A N 1
ATOM 982 C CA . LEU A 1 123 ? 11.128 -8.103 -12.670 1.00 77.69 123 LEU A CA 1
ATOM 983 C C . LEU A 1 123 ? 12.006 -8.567 -13.850 1.00 77.69 123 LEU A C 1
ATOM 985 O O . LEU A 1 123 ? 11.509 -9.207 -14.774 1.00 77.69 123 LEU A O 1
ATOM 989 N N . LYS A 1 124 ? 13.309 -8.230 -13.845 1.00 74.62 124 LYS A N 1
ATOM 990 C CA . LYS A 1 124 ? 14.244 -8.533 -14.958 1.00 74.62 124 LYS A CA 1
ATOM 991 C C . LYS A 1 124 ? 14.788 -9.963 -14.974 1.00 74.62 124 LYS A C 1
ATOM 993 O O . LYS A 1 124 ? 15.003 -10.501 -16.055 1.00 74.62 124 LYS A O 1
ATOM 998 N N . SER A 1 125 ? 15.029 -10.565 -13.814 1.00 66.06 125 SER A N 1
ATOM 999 C CA . SER A 1 125 ? 15.563 -11.925 -13.701 1.00 66.06 125 SER A CA 1
ATOM 1000 C C . SER A 1 125 ? 14.633 -12.774 -12.844 1.00 66.06 125 SER A C 1
ATOM 1002 O O . SER A 1 125 ? 14.232 -12.361 -11.759 1.00 66.06 125 SER A O 1
ATOM 1004 N N . LEU A 1 126 ? 14.264 -13.946 -13.363 1.00 54.16 126 LEU A N 1
ATOM 1005 C CA . LEU A 1 126 ? 13.440 -14.929 -12.656 1.00 54.16 126 LEU A CA 1
ATOM 1006 C C . LEU A 1 126 ? 14.274 -15.824 -11.725 1.00 54.16 126 LEU A C 1
ATOM 1008 O O . LEU A 1 126 ? 13.707 -16.407 -10.806 1.00 54.16 126 LEU A O 1
ATOM 1012 N N . ASP A 1 127 ? 15.588 -15.911 -11.961 1.00 53.41 127 ASP A N 1
ATOM 1013 C CA . ASP A 1 127 ? 16.513 -16.788 -11.227 1.00 53.41 127 ASP A CA 1
ATOM 1014 C C . ASP A 1 127 ? 17.267 -16.043 -10.115 1.00 53.41 127 ASP A C 1
ATOM 1016 O O . ASP A 1 127 ? 17.661 -16.637 -9.113 1.00 53.41 127 ASP A O 1
ATOM 1020 N N . GLU A 1 128 ? 17.410 -14.722 -10.242 1.00 52.84 128 GLU A N 1
ATOM 1021 C CA . GLU A 1 128 ? 17.817 -13.839 -9.147 1.00 52.84 128 GLU A CA 1
ATOM 1022 C C . GLU A 1 128 ? 16.570 -13.352 -8.420 1.00 52.84 128 GLU A C 1
ATOM 1024 O O . GLU A 1 128 ? 16.266 -12.165 -8.418 1.00 52.84 128 GLU A O 1
ATOM 1029 N N . VAL A 1 129 ? 15.798 -14.269 -7.838 1.00 49.97 129 VAL A N 1
ATOM 1030 C CA . VAL A 1 129 ? 14.706 -13.892 -6.937 1.00 49.97 129 VAL A CA 1
ATOM 1031 C C . VAL A 1 129 ? 15.348 -13.107 -5.786 1.00 49.97 129 VAL A C 1
ATOM 1033 O O . VAL A 1 129 ? 16.138 -13.700 -5.043 1.00 49.97 129 VAL A O 1
ATOM 1036 N N . PRO A 1 130 ? 15.080 -11.797 -5.591 1.00 51.72 130 PRO A N 1
ATOM 1037 C CA . PRO A 1 130 ? 15.428 -11.179 -4.319 1.00 51.72 130 PRO A CA 1
ATOM 1038 C C . PRO A 1 130 ? 14.790 -12.045 -3.228 1.00 51.72 130 PRO A C 1
ATOM 1040 O O . PRO A 1 130 ? 13.589 -12.260 -3.252 1.00 51.72 130 PRO A O 1
ATOM 1043 N N . ILE A 1 131 ? 15.550 -12.606 -2.290 1.00 46.16 131 ILE A N 1
ATOM 1044 C CA . ILE A 1 131 ? 15.085 -13.690 -1.386 1.00 46.16 131 ILE A CA 1
ATOM 1045 C C . ILE A 1 131 ? 14.070 -13.169 -0.326 1.00 46.16 131 ILE A C 1
ATOM 1047 O O . ILE A 1 131 ? 13.924 -13.703 0.764 1.00 46.16 131 ILE A O 1
ATOM 1051 N N . SER A 1 132 ? 13.369 -12.072 -0.614 1.00 50.22 132 SER A N 1
ATOM 1052 C CA . SER A 1 132 ? 12.295 -11.495 0.188 1.00 50.22 132 SER A CA 1
ATOM 1053 C C . SER A 1 132 ? 11.132 -10.936 -0.654 1.00 50.22 132 SER A C 1
ATOM 1055 O O . SER A 1 132 ? 10.401 -10.089 -0.145 1.00 50.22 132 SER A O 1
ATOM 1057 N N . VAL A 1 133 ? 10.991 -11.315 -1.938 1.00 51.59 133 VAL A N 1
ATOM 1058 C CA . VAL A 1 133 ? 9.833 -10.908 -2.777 1.00 51.59 133 VAL A CA 1
ATOM 1059 C C . VAL A 1 133 ? 8.600 -11.777 -2.596 1.00 51.59 133 VAL A C 1
ATOM 1061 O O . VAL A 1 133 ? 7.571 -11.435 -3.180 1.00 51.59 133 VAL A O 1
ATOM 1064 N N . ASP A 1 134 ? 8.689 -12.873 -1.838 1.00 53.75 134 ASP A N 1
ATOM 1065 C CA . ASP A 1 134 ? 7.528 -13.713 -1.570 1.00 53.75 134 ASP A CA 1
ATOM 1066 C C . ASP A 1 134 ? 6.402 -12.808 -1.042 1.00 53.75 134 ASP A C 1
ATOM 1068 O O . ASP A 1 134 ? 6.562 -12.113 -0.039 1.00 53.75 134 ASP A O 1
ATOM 1072 N N . GLU A 1 135 ? 5.300 -12.762 -1.794 1.00 66.69 135 GLU A N 1
ATOM 1073 C CA . GLU A 1 135 ? 4.064 -12.037 -1.484 1.00 66.69 135 GLU A CA 1
ATOM 1074 C C . GLU A 1 135 ? 4.053 -10.509 -1.701 1.00 66.69 135 GLU A C 1
ATOM 1076 O O . GLU A 1 135 ? 3.032 -9.891 -1.393 1.00 66.69 135 GLU A O 1
ATOM 1081 N N . LEU A 1 136 ? 5.088 -9.853 -2.265 1.00 71.50 136 LEU A N 1
ATOM 1082 C CA . LEU A 1 136 ? 5.001 -8.399 -2.556 1.00 71.50 136 LEU A CA 1
ATOM 1083 C C . LEU A 1 136 ? 3.816 -8.065 -3.475 1.00 71.50 136 LEU A C 1
ATOM 1085 O O . LEU A 1 136 ? 3.138 -7.052 -3.290 1.00 71.50 136 LEU A O 1
ATOM 1089 N N . ASP A 1 137 ? 3.538 -8.924 -4.448 1.00 72.69 137 ASP A N 1
ATOM 1090 C CA . ASP A 1 137 ? 2.384 -8.836 -5.344 1.00 72.69 137 ASP A CA 1
ATOM 1091 C C . ASP A 1 137 ? 1.042 -9.123 -4.646 1.00 72.69 137 ASP A C 1
ATOM 1093 O O . ASP A 1 137 ? -0.012 -8.743 -5.159 1.00 72.69 137 ASP A O 1
ATOM 1097 N N . GLU A 1 138 ? 1.069 -9.696 -3.443 1.00 77.31 138 GLU A N 1
ATOM 1098 C CA . GLU A 1 138 ? -0.095 -9.896 -2.576 1.00 77.31 138 GLU A CA 1
ATOM 1099 C C . GLU A 1 138 ? -0.275 -8.770 -1.537 1.00 77.31 138 GLU A C 1
ATOM 1101 O O . GLU A 1 138 ? -1.335 -8.657 -0.913 1.00 77.31 138 GLU A O 1
ATOM 1106 N N . MET A 1 139 ? 0.723 -7.896 -1.350 1.00 80.31 139 MET A N 1
ATOM 1107 C CA . MET A 1 139 ? 0.656 -6.802 -0.376 1.00 80.31 139 MET A CA 1
ATOM 1108 C C . MET A 1 139 ? -0.298 -5.695 -0.822 1.00 80.31 139 MET A C 1
ATOM 1110 O O . MET A 1 139 ? 0.050 -4.807 -1.596 1.00 80.31 139 MET A O 1
ATOM 1114 N N . VAL A 1 140 ? -1.503 -5.698 -0.260 1.00 87.12 140 VAL A N 1
ATOM 1115 C CA . VAL A 1 140 ? -2.541 -4.689 -0.546 1.00 87.12 140 VAL A CA 1
ATOM 1116 C C . VAL A 1 140 ? -2.848 -3.770 0.635 1.00 87.12 140 VAL A C 1
ATOM 1118 O O . VAL A 1 140 ? -3.583 -2.796 0.491 1.00 87.12 140 VAL A O 1
ATOM 1121 N N . THR A 1 141 ? -2.306 -4.071 1.816 1.00 86.75 141 THR A N 1
ATOM 1122 C CA . THR A 1 141 ? -2.617 -3.365 3.063 1.00 86.75 141 THR A CA 1
ATOM 1123 C C . THR A 1 141 ? -1.423 -2.562 3.558 1.00 86.75 141 THR A C 1
ATOM 1125 O O . THR A 1 141 ? -0.323 -3.093 3.698 1.00 86.75 141 THR A O 1
ATOM 1128 N N . PHE A 1 142 ? -1.665 -1.300 3.908 1.00 86.69 142 PHE A N 1
ATOM 1129 C CA . PHE A 1 142 ? -0.674 -0.419 4.517 1.00 86.69 142 PHE A CA 1
ATOM 1130 C C . PHE A 1 142 ? -1.249 0.230 5.769 1.00 86.69 142 PHE A C 1
ATOM 1132 O O . PHE A 1 142 ? -2.382 0.712 5.764 1.00 86.69 142 PHE A O 1
ATOM 1139 N N . LEU A 1 143 ? -0.482 0.224 6.857 1.00 87.38 143 LEU A N 1
ATOM 1140 C CA . LEU A 1 143 ? -0.951 0.684 8.164 1.00 87.38 143 LEU A CA 1
ATOM 1141 C C . LEU A 1 143 ? -0.268 1.982 8.579 1.00 87.38 143 LEU A C 1
ATOM 1143 O O . LEU A 1 143 ? 0.925 2.173 8.339 1.00 87.38 143 LEU A O 1
ATOM 1147 N N . ALA A 1 144 ? -1.037 2.849 9.235 1.00 88.25 144 ALA A N 1
ATOM 1148 C CA . ALA A 1 144 ? -0.576 4.133 9.743 1.00 88.25 144 ALA A CA 1
ATOM 1149 C C . ALA A 1 144 ? -1.241 4.471 11.084 1.00 88.25 144 ALA A C 1
ATOM 1151 O O . ALA A 1 144 ? -2.234 3.858 11.487 1.00 88.25 144 ALA A O 1
ATOM 1152 N N . ARG A 1 145 ? -0.664 5.456 11.787 1.00 88.25 145 ARG A N 1
ATOM 1153 C CA . ARG A 1 145 ? -1.082 5.922 13.123 1.00 88.25 145 ARG A CA 1
ATOM 1154 C C . ARG A 1 145 ? -1.058 4.812 14.184 1.00 88.25 145 ARG A C 1
ATOM 1156 O O . ARG A 1 145 ? -2.046 4.112 14.397 1.00 88.25 145 ARG A O 1
ATOM 1163 N N . ARG A 1 146 ? 0.057 4.688 14.906 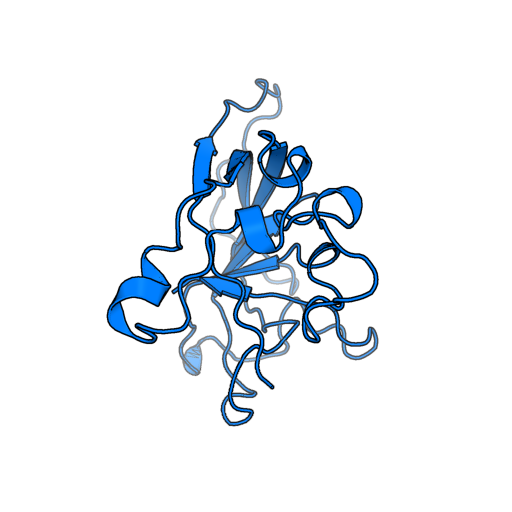1.00 87.69 146 ARG A N 1
ATOM 1164 C CA . ARG A 1 146 ? 0.164 3.757 16.040 1.00 87.69 146 ARG A CA 1
ATOM 1165 C C . ARG A 1 146 ? -0.855 4.116 17.127 1.00 87.69 146 ARG A C 1
ATOM 1167 O O . ARG A 1 146 ? -0.937 5.278 17.525 1.00 87.69 146 ARG A O 1
ATOM 1174 N N . LEU A 1 147 ? -1.594 3.124 17.615 1.00 85.56 147 LEU A N 1
ATOM 1175 C CA . LEU A 1 147 ? -2.535 3.288 18.722 1.00 85.56 147 LEU A CA 1
ATOM 1176 C C . LEU A 1 147 ? -1.827 3.148 20.080 1.00 85.56 147 LEU A C 1
ATOM 1178 O O . LEU A 1 147 ? -0.920 2.320 20.207 1.00 85.56 147 LEU A O 1
ATOM 1182 N N . PRO A 1 148 ? -2.228 3.928 21.098 1.00 85.62 148 PRO A N 1
ATOM 1183 C CA . PRO A 1 148 ? -1.819 3.700 22.481 1.00 85.62 148 PRO A CA 1
ATOM 1184 C C . PRO A 1 148 ? -2.547 2.486 23.074 1.00 85.62 148 PRO A C 1
ATOM 1186 O O . PRO A 1 148 ? -3.668 2.179 22.673 1.00 85.62 148 PRO A O 1
ATOM 1189 N N . ASP A 1 149 ? -1.964 1.849 24.093 1.00 81.25 149 ASP A N 1
ATOM 1190 C CA . ASP A 1 149 ? -2.524 0.646 24.739 1.00 81.25 149 ASP A CA 1
ATOM 1191 C C . ASP A 1 149 ? -3.954 0.833 25.285 1.00 81.25 149 ASP A C 1
ATOM 1193 O O . ASP A 1 149 ? -4.726 -0.119 25.393 1.00 81.25 149 ASP A O 1
ATOM 1197 N N . SER A 1 150 ? -4.355 2.068 25.598 1.00 80.00 150 SER A N 1
ATOM 1198 C CA . SER A 1 150 ? -5.727 2.392 26.003 1.00 80.00 150 SER A CA 1
ATOM 1199 C C . SER A 1 150 ? -6.767 2.122 24.908 1.00 80.00 150 SER A C 1
ATOM 1201 O O . SER A 1 150 ? -7.917 1.827 25.228 1.00 80.00 150 SER A O 1
ATOM 1203 N N . GLU A 1 151 ? -6.371 2.205 23.635 1.00 78.44 151 GLU A N 1
ATOM 1204 C CA . GLU A 1 151 ? -7.225 2.041 22.449 1.00 78.44 151 GLU A CA 1
ATOM 1205 C C . GLU A 1 151 ? -7.105 0.642 21.814 1.00 78.44 151 GLU A C 1
ATOM 1207 O O . GLU A 1 151 ? -7.797 0.344 20.844 1.00 78.44 151 GLU A O 1
ATOM 1212 N N . THR A 1 152 ? -6.260 -0.246 22.353 1.00 75.56 152 THR A N 1
ATOM 1213 C CA . THR A 1 152 ? -6.003 -1.585 21.783 1.00 75.56 152 THR A CA 1
ATOM 1214 C C . THR A 1 152 ? -6.830 -2.706 22.413 1.00 75.56 152 THR A C 1
ATOM 1216 O O . THR A 1 152 ? -6.603 -3.883 22.119 1.00 75.56 152 THR A O 1
ATOM 1219 N N . ARG A 1 153 ? -7.796 -2.364 23.276 1.00 70.00 153 ARG A N 1
ATOM 1220 C CA . ARG A 1 153 ? -8.645 -3.334 23.981 1.00 70.00 153 ARG A CA 1
ATOM 1221 C C . ARG A 1 153 ? -9.477 -4.151 22.983 1.00 70.00 153 ARG A C 1
ATOM 1223 O O . ARG A 1 153 ? -10.224 -3.591 22.188 1.00 70.00 153 ARG A O 1
ATOM 1230 N N . GLY A 1 154 ? -9.376 -5.477 23.068 1.00 77.44 154 GLY A N 1
ATOM 1231 C CA . GLY A 1 154 ? -10.113 -6.418 22.219 1.00 77.44 154 GLY A CA 1
ATOM 1232 C C . GLY A 1 154 ? -9.281 -7.040 21.091 1.00 77.44 154 GLY A C 1
ATOM 1233 O O . GLY A 1 154 ? -8.062 -6.862 20.996 1.00 77.44 154 GLY A O 1
ATOM 1234 N N . LYS A 1 155 ? -9.955 -7.827 20.247 1.00 79.50 155 LYS A N 1
ATOM 1235 C CA . LYS A 1 155 ? -9.355 -8.464 19.068 1.00 79.50 155 LYS A CA 1
ATOM 1236 C C . LYS A 1 155 ? -9.115 -7.411 17.976 1.00 79.50 155 LYS A C 1
ATOM 1238 O O . LYS A 1 155 ? -9.919 -6.487 17.843 1.00 79.50 155 LYS A O 1
ATOM 1243 N N . ALA A 1 156 ? -8.023 -7.521 17.214 1.00 83.12 156 ALA A N 1
ATOM 1244 C CA . ALA A 1 156 ? -7.868 -6.659 16.041 1.00 83.12 156 ALA A CA 1
ATOM 1245 C C . ALA A 1 156 ? -8.905 -7.019 14.978 1.00 83.12 156 ALA A C 1
ATOM 1247 O O . ALA A 1 156 ? -9.321 -8.168 14.845 1.00 83.12 156 ALA A O 1
ATOM 1248 N N . MET A 1 157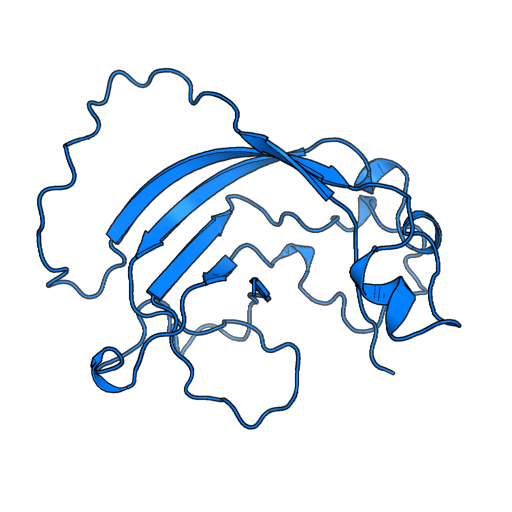 ? -9.304 -6.011 14.215 1.00 85.62 157 MET A N 1
ATOM 1249 C CA . MET A 1 157 ? -10.377 -6.103 13.227 1.00 85.62 157 MET A CA 1
ATOM 1250 C C . MET A 1 157 ? -9.958 -6.835 11.943 1.00 85.62 157 MET A C 1
ATOM 1252 O O . MET A 1 157 ? -10.798 -7.076 11.085 1.00 85.62 157 MET A O 1
ATOM 1256 N N . ASN A 1 158 ? -8.674 -7.169 11.806 1.00 80.56 158 ASN A N 1
ATOM 1257 C CA . ASN A 1 158 ? -8.092 -7.958 10.718 1.00 80.56 158 ASN A CA 1
ATOM 1258 C C . ASN A 1 158 ? -7.321 -9.189 11.231 1.00 80.56 158 ASN A C 1
ATOM 1260 O O . ASN A 1 158 ? -6.446 -9.704 10.544 1.00 80.56 158 ASN A O 1
ATOM 1264 N N . ASP A 1 159 ? -7.592 -9.620 12.464 1.00 74.94 159 ASP A N 1
ATOM 1265 C CA . ASP A 1 159 ? -7.001 -10.825 13.045 1.00 74.94 159 ASP A CA 1
ATOM 1266 C C . ASP A 1 159 ? -7.848 -12.045 12.653 1.00 74.94 159 ASP A C 1
ATOM 1268 O O . ASP A 1 159 ? -8.727 -12.503 13.390 1.00 74.94 159 ASP A O 1
ATOM 1272 N N . ASP A 1 160 ? -7.593 -12.556 11.454 1.00 60.72 160 ASP A N 1
ATOM 1273 C CA . ASP A 1 160 ? -8.163 -13.806 10.961 1.00 60.72 160 ASP A CA 1
ATOM 1274 C C . ASP A 1 160 ? -7.232 -14.949 11.360 1.00 60.72 160 ASP A C 1
ATOM 1276 O O . ASP A 1 160 ? -6.504 -15.495 10.541 1.00 60.72 160 ASP A O 1
ATOM 1280 N N . SER A 1 161 ? -7.236 -15.321 12.640 1.00 51.34 161 SER A N 1
ATOM 1281 C CA . SER A 1 161 ? -6.376 -16.351 13.259 1.00 51.34 161 SER A CA 1
ATOM 1282 C C . SER A 1 161 ? -6.504 -17.777 12.667 1.00 51.34 161 SER A C 1
ATOM 1284 O O . SER A 1 161 ? -6.056 -18.739 13.281 1.00 51.34 161 SER A O 1
ATOM 1286 N N . TYR A 1 162 ? -7.122 -17.925 11.492 1.00 40.03 162 TYR A N 1
ATOM 1287 C CA . TYR A 1 162 ? -7.198 -19.143 10.682 1.00 40.03 162 TYR A CA 1
ATOM 1288 C C . TYR A 1 162 ? -6.634 -18.988 9.256 1.00 40.03 162 TYR A C 1
ATOM 1290 O O . TYR A 1 162 ? -6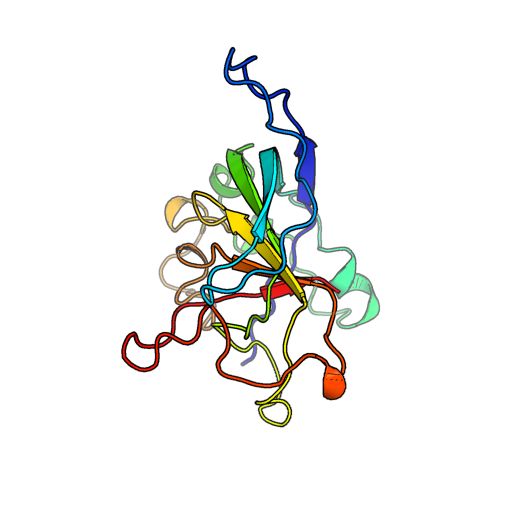.476 -19.994 8.568 1.00 40.03 162 TYR A O 1
ATOM 1298 N N . ALA A 1 163 ? -6.311 -17.777 8.797 1.00 39.22 163 ALA A N 1
ATOM 1299 C CA . ALA A 1 163 ? -5.747 -17.538 7.472 1.00 39.22 163 ALA A CA 1
ATOM 1300 C C . ALA A 1 163 ? -4.263 -17.189 7.622 1.00 39.22 163 ALA A C 1
ATOM 1302 O O . ALA A 1 163 ? -3.905 -16.144 8.161 1.00 39.22 163 ALA A O 1
ATOM 1303 N N . GLY A 1 164 ? -3.402 -18.119 7.206 1.00 35.72 164 GLY A N 1
ATOM 1304 C CA . GLY A 1 164 ? -1.953 -17.967 7.247 1.00 35.72 164 GLY A CA 1
ATOM 1305 C C . GLY A 1 164 ? -1.478 -16.659 6.608 1.00 35.72 164 GLY A C 1
ATOM 1306 O O . GLY A 1 164 ? -2.046 -16.210 5.616 1.00 35.72 164 GLY A O 1
ATOM 1307 N N . PHE A 1 165 ? -0.460 -16.080 7.251 1.00 35.34 165 PHE A N 1
ATOM 1308 C CA . PHE A 1 165 ? 0.533 -15.124 6.748 1.00 35.34 165 PHE A CA 1
ATOM 1309 C C . PHE A 1 165 ? 0.233 -14.536 5.352 1.00 35.34 165 PHE A C 1
ATOM 1311 O O . PHE A 1 165 ? 0.420 -15.228 4.362 1.00 35.34 165 PHE A O 1
ATOM 1318 N N . ARG A 1 166 ? -0.232 -13.276 5.275 1.00 38.72 166 ARG A N 1
ATOM 1319 C CA . ARG A 1 166 ? -0.359 -12.509 4.011 1.00 38.72 166 ARG A CA 1
ATOM 1320 C C . ARG A 1 166 ? -0.267 -11.007 4.238 1.00 38.72 166 ARG A C 1
ATOM 1322 O O . ARG A 1 166 ? -1.109 -10.450 4.924 1.00 38.72 166 ARG A O 1
ATOM 1329 N N . GLY A 1 167 ? 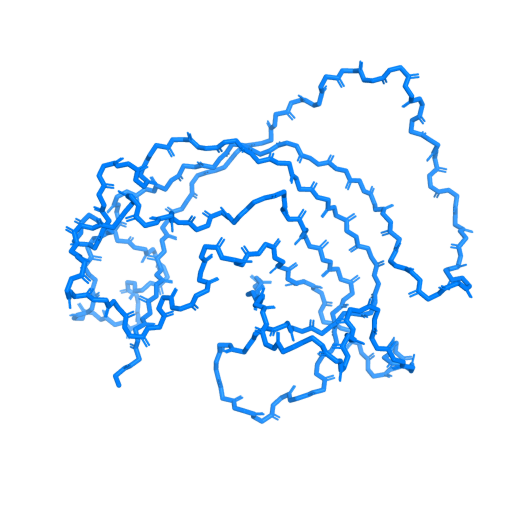0.700 -10.328 3.635 1.00 42.94 167 GLY A N 1
ATOM 1330 C CA . GLY A 1 167 ? 1.320 -9.122 4.186 1.00 42.94 167 GLY A CA 1
ATOM 1331 C C . GLY A 1 167 ? 0.780 -7.711 4.188 1.00 42.94 167 GLY A C 1
ATOM 1332 O O . GLY A 1 167 ? -0.125 -7.327 3.458 1.00 42.94 167 GLY A O 1
ATOM 1333 N N . SER A 1 168 ? 1.453 -6.895 5.018 1.00 43.97 168 SER A N 1
ATOM 1334 C CA . SER A 1 168 ? 1.347 -5.432 5.038 1.00 43.97 168 SER A CA 1
ATOM 1335 C C . SER A 1 168 ? 2.648 -4.719 5.438 1.00 43.97 168 SER A C 1
ATOM 1337 O O . SER A 1 168 ? 3.313 -5.138 6.383 1.00 43.97 168 SER A O 1
ATOM 1339 N N . CYS A 1 169 ? 2.929 -3.581 4.799 1.00 44.72 169 CYS A N 1
ATOM 1340 C CA . CYS A 1 169 ? 4.009 -2.648 5.141 1.00 44.72 169 CYS A CA 1
ATOM 1341 C C . CYS A 1 169 ? 3.457 -1.465 5.957 1.00 44.72 169 CYS A C 1
ATOM 1343 O O . CYS A 1 169 ? 2.366 -0.964 5.680 1.00 44.72 169 CYS A O 1
ATOM 1345 N N . SER A 1 170 ? 4.204 -0.978 6.950 1.00 40.06 170 SER A N 1
ATOM 1346 C CA . SER A 1 170 ? 3.875 0.264 7.668 1.00 40.06 170 SER A CA 1
ATOM 1347 C C . SER A 1 170 ? 4.575 1.456 7.020 1.00 40.06 170 SER A C 1
ATOM 1349 O O . SER A 1 170 ? 5.791 1.406 6.830 1.00 40.06 170 SER A O 1
ATOM 1351 N N . VAL A 1 171 ? 3.838 2.530 6.731 1.00 30.98 171 VAL A N 1
ATOM 1352 C CA . VAL A 1 171 ? 4.416 3.794 6.247 1.00 30.98 171 VAL A CA 1
ATOM 1353 C C . VAL A 1 171 ? 4.590 4.716 7.454 1.00 30.98 171 VAL A C 1
ATOM 1355 O O . VAL A 1 171 ? 3.619 4.995 8.161 1.00 30.98 171 VAL A O 1
ATOM 1358 N N . SER A 1 172 ? 5.836 5.102 7.735 1.00 32.09 172 SER A N 1
ATOM 1359 C CA . SER A 1 172 ? 6.212 6.043 8.800 1.00 32.09 172 SER A CA 1
ATOM 1360 C C . SER A 1 172 ? 6.040 7.488 8.368 1.00 32.09 172 SER A C 1
ATOM 1362 O O . SER A 1 172 ? 6.505 7.783 7.244 1.00 32.09 172 SER A O 1
#

pLDDT: mean 70.63, std 18.44, range [30.98, 94.44]

Secondary structure (DSSP, 8-state):
--------EEEEEEPPP--SS----------TTSPPEEEEEEEEEEEE-SSPPTTTT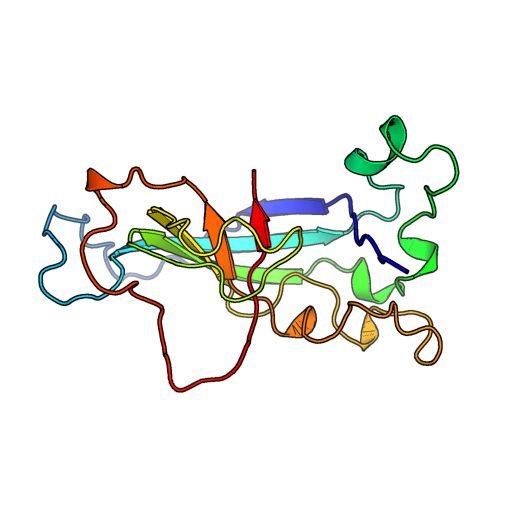TT-TT----GGGTB-GGGGS-EEEEEEEEEEEE--SS--S-STTTT--EEEEEEESS-SS--GGGBS-SSS--TT-TTGGG--EEEEEEPPGGG--S--TT--TTS----EEEP-

Sequence (172 aa):
MTYIFAVNLEWKSIPLPKSDEAIETAETKTTANGKPQLLGKLNLEITLNTSVANSLTGWLPNWPSPNEHYLSEAAFRTRSFTAAIEKGNFIPNLWVGYEGKFKQRWGLRLLFDKSPYPTREGLKSLDEVPISVDELDEMVTFLARRLPDSETRGKAMNDDSYAGFRGSCSVS